Protein AF-A0A225VUW0-F1 (afdb_monomer)

Foldseek 3Di:
DDDDDPPDDDVVCVPVPFDWDWFDFDDDKIWIWGWDDDPPDAAAEEADDPDDDDDDGRYTYTAFAPGDPIDHDPDPVCRDPVNRVRRVVRVCVRVVRPDYHYDYDD

Nearest PDB structures (foldseek):
  5xmd-assembly2_B  TM=8.257E-01  e=1.155E-05  Vigna radiata
  5xmd-assembly2_D-3  TM=8.022E-01  e=1.084E-05  Vigna radiata
  5xmd-assembly1_A  TM=8.029E-01  e=2.170E-05  Vigna radiata
  3oos-assembly1_A  TM=8.002E-01  e=1.152E-03  Bacillus anthracis str. Sterne
  8hgw-assembly2_C-2  TM=7.899E-01  e=6.955E-04  Gordonia sp. P8219

Structure (mmCIF, N/CA/C/O backbone):
data_AF-A0A225VUW0-F1
#
_entry.id   AF-A0A225VUW0-F1
#
loop_
_atom_site.group_PDB
_atom_site.id
_atom_site.type_symbol
_atom_site.label_atom_id
_atom_site.label_alt_id
_atom_site.label_comp_id
_atom_site.label_asym_id
_atom_site.label_entity_id
_atom_site.label_seq_id
_atom_site.pdbx_PDB_ins_code
_atom_site.Cartn_x
_atom_site.Cartn_y
_atom_site.Cartn_z
_atom_site.occupancy
_atom_site.B_iso_or_equiv
_atom_site.auth_seq_id
_atom_site.auth_comp_id
_atom_site.auth_asym_id
_atom_site.auth_atom_id
_atom_site.pdbx_PDB_model_num
ATOM 1 N N . MET A 1 1 ? 29.836 1.591 -30.107 1.00 44.00 1 MET A N 1
ATOM 2 C CA . MET A 1 1 ? 30.307 2.901 -29.631 1.00 44.00 1 MET A CA 1
ATOM 3 C C . MET A 1 1 ? 29.262 3.917 -30.038 1.00 44.00 1 MET A C 1
ATOM 5 O O . MET A 1 1 ? 29.268 4.331 -31.183 1.00 44.00 1 MET A O 1
ATOM 9 N N . ASP A 1 2 ? 28.322 4.211 -29.149 1.00 33.94 2 ASP A N 1
ATOM 10 C CA . ASP A 1 2 ? 28.049 5.599 -28.794 1.00 33.94 2 ASP A CA 1
ATOM 11 C C . ASP A 1 2 ? 27.510 5.602 -27.363 1.00 33.94 2 ASP A C 1
ATOM 13 O O . ASP A 1 2 ? 26.756 4.716 -26.957 1.00 33.94 2 ASP A O 1
ATOM 17 N N . SER A 1 3 ? 28.057 6.506 -26.575 1.00 44.12 3 SER A N 1
ATOM 18 C CA . SER A 1 3 ? 28.007 6.573 -25.123 1.00 44.12 3 SER A CA 1
ATOM 19 C C . SER A 1 3 ? 27.315 7.874 -24.751 1.00 44.12 3 SER A C 1
ATOM 21 O O . SER A 1 3 ? 27.852 8.944 -25.016 1.00 44.12 3 SER A O 1
ATOM 23 N N . GLY A 1 4 ? 26.148 7.778 -24.124 1.00 42.69 4 GLY A N 1
ATOM 24 C CA . GLY A 1 4 ? 25.351 8.915 -23.664 1.00 42.69 4 GLY A CA 1
ATOM 25 C C . GLY A 1 4 ? 23.889 8.502 -23.750 1.00 42.69 4 GLY A C 1
ATOM 26 O O . GLY A 1 4 ? 23.389 8.243 -24.832 1.00 42.69 4 GLY A O 1
ATOM 27 N N . VAL A 1 5 ? 23.179 8.274 -22.6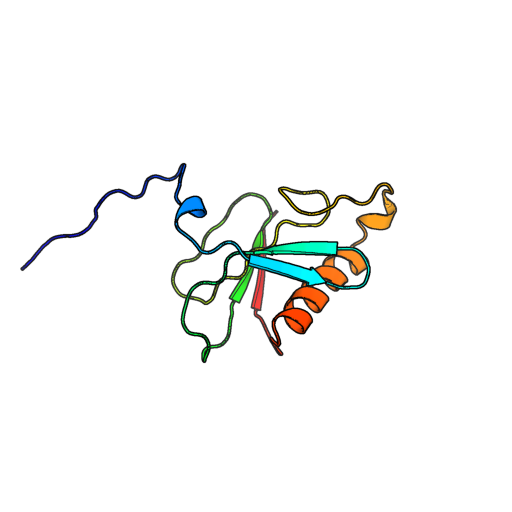51 1.00 43.81 5 VAL A N 1
ATOM 28 C CA . VAL A 1 5 ? 22.904 9.251 -21.601 1.00 43.81 5 VAL A CA 1
ATOM 29 C C . VAL A 1 5 ? 22.867 8.532 -20.248 1.00 43.81 5 VAL A C 1
ATOM 31 O O . VAL A 1 5 ? 21.915 7.827 -19.939 1.00 43.81 5 VAL A O 1
ATOM 34 N N . CYS A 1 6 ? 23.902 8.711 -19.430 1.00 39.94 6 CYS A N 1
ATOM 35 C CA . CYS A 1 6 ? 23.777 8.583 -17.979 1.00 39.94 6 CYS A CA 1
ATOM 36 C C . CYS A 1 6 ? 23.779 10.016 -17.450 1.00 39.94 6 CYS A C 1
ATOM 38 O O . CYS A 1 6 ? 24.830 10.533 -17.082 1.00 39.94 6 CYS A O 1
ATOM 40 N N . ASN A 1 7 ? 22.638 10.701 -17.545 1.00 38.22 7 ASN A N 1
ATOM 41 C CA . ASN A 1 7 ? 22.506 12.052 -17.017 1.00 38.22 7 ASN A CA 1
ATOM 42 C C . ASN A 1 7 ? 21.628 12.017 -15.768 1.00 38.22 7 ASN A C 1
ATOM 44 O O . ASN A 1 7 ? 20.423 11.813 -15.846 1.00 38.22 7 ASN A O 1
ATOM 48 N N . ASP A 1 8 ? 22.312 12.250 -14.649 1.00 47.56 8 ASP A N 1
ATOM 49 C CA . ASP A 1 8 ? 21.833 12.971 -13.471 1.00 47.56 8 ASP A CA 1
ATOM 50 C C . ASP A 1 8 ? 20.741 12.300 -12.622 1.00 47.56 8 ASP A C 1
ATOM 52 O O . ASP A 1 8 ? 19.728 12.904 -12.284 1.00 47.56 8 ASP A O 1
ATOM 56 N N . PHE A 1 9 ? 20.990 11.064 -12.167 1.00 46.78 9 PHE A N 1
ATOM 57 C CA . PHE A 1 9 ? 20.261 10.523 -11.015 1.00 46.78 9 PHE A CA 1
ATOM 58 C C . PHE A 1 9 ? 20.500 11.427 -9.794 1.00 46.78 9 PHE A C 1
ATOM 60 O O . PHE A 1 9 ? 21.572 11.395 -9.185 1.00 46.78 9 PHE A O 1
ATOM 67 N N . LYS A 1 10 ? 19.500 12.239 -9.433 1.00 48.91 10 LYS A N 1
ATOM 68 C CA . LYS A 1 10 ? 19.491 13.025 -8.195 1.00 48.91 10 LYS A CA 1
ATOM 69 C C . LYS A 1 10 ? 18.673 12.284 -7.138 1.00 48.91 10 LYS A C 1
ATOM 71 O O . LYS A 1 10 ? 17.446 12.371 -7.158 1.00 48.91 10 LYS A O 1
ATOM 76 N N . PRO A 1 11 ? 19.311 11.585 -6.179 1.00 52.38 11 PRO A N 1
ATOM 77 C CA . PRO A 1 11 ? 18.597 10.741 -5.218 1.00 52.38 11 PRO A CA 1
ATOM 78 C C . PRO A 1 11 ? 17.563 11.496 -4.372 1.00 52.38 11 PRO A C 1
ATOM 80 O O . PRO A 1 11 ? 16.631 10.886 -3.862 1.00 52.38 11 PRO A O 1
ATOM 83 N N . THR A 1 12 ? 17.696 12.819 -4.239 1.00 51.19 12 THR A N 1
ATOM 84 C CA . THR A 1 12 ? 16.765 13.663 -3.477 1.00 51.19 12 THR A CA 1
ATOM 85 C C . THR A 1 12 ? 15.481 14.026 -4.228 1.00 51.19 12 THR A C 1
ATOM 87 O O . THR A 1 12 ? 14.557 14.505 -3.585 1.00 51.19 12 THR A O 1
ATOM 90 N N . HIS A 1 13 ? 15.413 13.799 -5.545 1.00 60.59 13 HIS A N 1
ATOM 91 C CA . HIS A 1 13 ? 14.263 14.142 -6.401 1.00 60.59 13 HIS A CA 1
ATOM 92 C C . HIS A 1 13 ? 13.756 12.970 -7.246 1.00 60.59 13 HIS A C 1
ATOM 94 O O . HIS A 1 13 ? 12.795 13.129 -7.987 1.00 60.59 13 HIS A O 1
ATOM 100 N N . PHE A 1 14 ? 14.356 11.782 -7.100 1.00 64.06 14 PHE A N 1
ATOM 101 C CA . PHE A 1 14 ? 13.969 10.567 -7.825 1.00 64.06 14 PHE A CA 1
ATOM 102 C C . PHE A 1 14 ? 12.456 10.300 -7.804 1.00 64.06 14 PHE A C 1
ATOM 104 O O . PHE A 1 14 ? 11.904 9.780 -8.766 1.00 64.06 14 PHE A O 1
ATOM 111 N N . TRP A 1 15 ? 11.791 10.651 -6.703 1.00 61.31 15 TRP A N 1
ATOM 112 C CA . TRP A 1 15 ? 10.359 10.439 -6.510 1.00 61.31 15 TRP A CA 1
ATOM 113 C C . TRP A 1 15 ? 9.485 11.458 -7.241 1.00 61.31 15 TRP A C 1
ATOM 115 O O . TRP A 1 15 ? 8.382 11.100 -7.631 1.00 61.31 15 TRP A O 1
ATOM 125 N N . ASP A 1 16 ? 9.982 12.679 -7.455 1.00 74.25 16 ASP A N 1
ATOM 126 C CA . ASP A 1 16 ? 9.231 13.792 -8.054 1.00 74.25 16 ASP A CA 1
ATOM 127 C C . ASP A 1 16 ? 9.029 13.611 -9.570 1.00 74.25 16 ASP A C 1
ATOM 129 O O . ASP A 1 16 ? 8.193 14.273 -10.183 1.00 74.25 16 ASP A O 1
ATOM 133 N N . GLU A 1 17 ? 9.812 12.724 -10.186 1.00 77.62 17 GLU A N 1
ATOM 134 C CA . GLU A 1 17 ? 9.797 12.469 -11.629 1.00 77.62 17 GLU A CA 1
ATOM 135 C C . GLU A 1 17 ? 8.6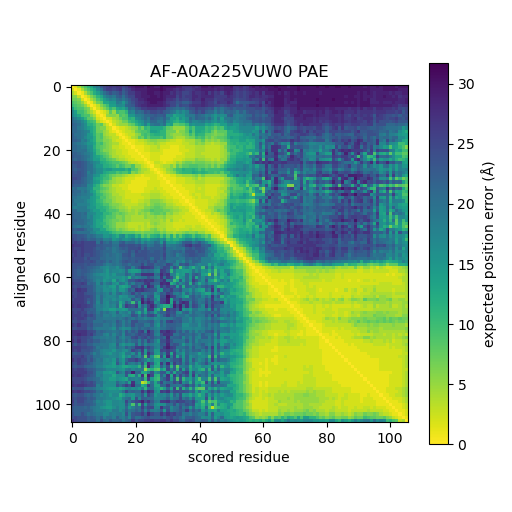68 11.522 -12.063 1.00 77.62 17 GLU A C 1
ATOM 137 O O . GLU A 1 17 ? 8.407 11.375 -13.259 1.00 77.62 17 GLU A O 1
ATOM 142 N N . TRP A 1 18 ? 7.986 10.880 -11.112 1.00 80.81 18 TRP A N 1
ATOM 143 C CA . TRP A 1 18 ? 6.964 9.880 -11.398 1.00 80.81 18 TRP A CA 1
ATOM 144 C C . TRP A 1 18 ? 5.550 10.407 -11.183 1.00 80.81 18 TRP A C 1
ATOM 146 O O . TRP A 1 18 ? 5.291 11.287 -10.366 1.00 80.81 18 TRP A O 1
ATOM 156 N N . GLU A 1 19 ? 4.593 9.821 -11.900 1.00 81.94 19 GLU A N 1
ATOM 157 C CA . GLU A 1 19 ? 3.185 10.145 -11.706 1.00 81.94 19 GLU A CA 1
ATOM 158 C C . GLU A 1 19 ? 2.698 9.627 -10.343 1.00 81.94 19 GLU A C 1
ATOM 160 O O . GLU A 1 19 ? 2.636 8.418 -10.086 1.00 81.94 19 GLU A O 1
ATOM 165 N N . HIS A 1 20 ? 2.345 10.564 -9.464 1.00 82.38 20 HIS A N 1
ATOM 166 C CA . HIS A 1 20 ? 1.794 10.277 -8.147 1.00 82.38 20 HIS A CA 1
ATOM 167 C C . HIS A 1 20 ? 0.294 10.025 -8.249 1.00 82.38 20 HIS A C 1
ATOM 169 O O . HIS A 1 20 ? -0.472 10.901 -8.649 1.00 82.38 20 HIS A O 1
ATOM 175 N N . ASN A 1 21 ? -0.125 8.843 -7.819 1.00 87.25 21 ASN A N 1
ATOM 176 C CA . ASN A 1 21 ? -1.507 8.408 -7.887 1.00 87.25 21 ASN A CA 1
ATOM 177 C C . ASN A 1 21 ? -2.077 8.146 -6.492 1.00 87.25 21 ASN A C 1
ATOM 179 O O . ASN A 1 21 ? -1.342 7.897 -5.535 1.00 87.25 21 ASN A O 1
ATOM 183 N N . TYR A 1 22 ? -3.406 8.199 -6.388 1.00 88.25 22 TYR A N 1
ATOM 184 C CA . TYR A 1 22 ? -4.131 7.997 -5.138 1.00 88.25 22 TYR A CA 1
ATOM 185 C C . TYR A 1 22 ? -5.280 7.013 -5.332 1.00 88.25 22 TYR A C 1
ATOM 187 O O . TYR A 1 22 ? -6.020 7.092 -6.312 1.00 88.25 22 TYR A O 1
ATOM 195 N N . ALA A 1 23 ? -5.416 6.089 -4.390 1.00 89.31 23 ALA A N 1
ATOM 196 C CA . ALA A 1 23 ? -6.394 5.014 -4.423 1.00 89.31 23 ALA A CA 1
ATOM 197 C C . ALA A 1 23 ? -7.186 4.977 -3.109 1.00 89.31 23 ALA A C 1
ATOM 199 O O . ALA A 1 23 ? -6.585 4.655 -2.080 1.00 89.31 23 ALA A O 1
ATOM 200 N N . PRO A 1 24 ? -8.497 5.291 -3.084 1.00 90.69 24 PRO A N 1
ATOM 201 C CA . PRO A 1 24 ? -9.337 4.935 -1.948 1.00 90.69 24 PRO A CA 1
ATOM 202 C C . PRO A 1 24 ? -9.397 3.408 -1.810 1.00 90.69 24 PRO A C 1
ATOM 204 O O . PRO A 1 24 ? -9.732 2.701 -2.759 1.00 90.69 24 PRO A O 1
ATOM 207 N N . VAL A 1 25 ? -9.070 2.900 -0.625 1.00 86.12 25 VAL A N 1
ATOM 208 C CA . VAL A 1 25 ? -9.058 1.472 -0.300 1.00 86.12 25 VAL A CA 1
ATOM 209 C C . VAL A 1 25 ? -9.848 1.224 0.983 1.00 86.12 25 VAL A C 1
ATOM 211 O O . VAL A 1 25 ? -9.668 1.896 2.002 1.00 86.12 25 VAL A O 1
ATOM 214 N N . GLY A 1 26 ? -10.758 0.250 0.939 1.00 79.56 26 GLY A N 1
ATOM 215 C CA . GLY A 1 26 ? -11.722 0.039 2.019 1.00 79.56 26 GLY A CA 1
ATOM 216 C C . GLY A 1 26 ? -12.672 1.232 2.187 1.00 79.56 26 GLY A C 1
ATOM 217 O O . GLY A 1 26 ? -13.037 1.879 1.210 1.00 79.56 26 GLY A O 1
ATOM 218 N N . ASN A 1 27 ? -13.092 1.504 3.426 1.00 79.31 27 ASN A N 1
ATOM 219 C CA . ASN A 1 27 ? -14.089 2.548 3.695 1.00 79.31 27 ASN A CA 1
ATOM 220 C C . ASN A 1 27 ? -13.474 3.929 3.975 1.00 79.31 27 ASN A C 1
ATOM 222 O O . ASN A 1 27 ? -14.110 4.935 3.677 1.00 79.31 27 ASN A O 1
ATOM 226 N N . ASP A 1 28 ? -12.254 3.982 4.526 1.00 88.06 28 ASP A N 1
ATOM 227 C CA . ASP A 1 28 ? -11.766 5.189 5.211 1.00 88.06 28 ASP A CA 1
ATOM 228 C C . ASP A 1 28 ? -10.302 5.563 4.887 1.00 88.06 28 ASP A C 1
ATOM 230 O O . ASP A 1 28 ? -9.763 6.483 5.501 1.00 88.06 28 ASP A O 1
ATOM 234 N N . ILE A 1 29 ? -9.624 4.854 3.972 1.00 84.56 29 ILE A N 1
ATOM 235 C CA . ILE A 1 29 ? -8.196 5.067 3.668 1.00 84.56 29 ILE A CA 1
ATOM 236 C C . ILE A 1 29 ? -8.002 5.445 2.200 1.00 84.56 29 ILE A C 1
ATOM 238 O O . ILE A 1 29 ? -8.614 4.855 1.317 1.00 84.56 29 ILE A O 1
ATOM 242 N N . THR A 1 30 ? -7.085 6.378 1.945 1.00 87.62 30 THR A N 1
ATOM 243 C CA . THR A 1 30 ? -6.560 6.679 0.608 1.00 87.62 30 THR A CA 1
ATOM 244 C C . THR A 1 30 ? -5.060 6.414 0.600 1.00 87.62 30 THR A C 1
ATOM 246 O O . THR A 1 30 ? -4.328 7.037 1.368 1.00 87.62 30 THR A O 1
ATOM 249 N N . LEU A 1 31 ? -4.599 5.509 -0.263 1.00 85.12 31 LEU A N 1
ATOM 250 C CA . LEU A 1 31 ? -3.180 5.201 -0.433 1.00 85.12 31 LEU A CA 1
ATOM 251 C C . LEU A 1 31 ? -2.577 6.035 -1.555 1.00 85.12 31 LEU A C 1
ATOM 253 O O . LEU A 1 31 ? -3.122 6.091 -2.657 1.00 85.12 31 LEU A O 1
ATOM 257 N N . HIS A 1 32 ? -1.431 6.650 -1.275 1.00 86.88 32 HIS A N 1
ATOM 258 C CA . HIS A 1 32 ? -0.542 7.184 -2.302 1.00 86.88 32 HIS A CA 1
ATOM 259 C C . HIS A 1 32 ? 0.296 6.042 -2.892 1.00 86.88 32 HIS A C 1
ATOM 261 O O . HIS A 1 32 ? 0.749 5.166 -2.158 1.00 86.88 32 HIS A O 1
ATOM 267 N N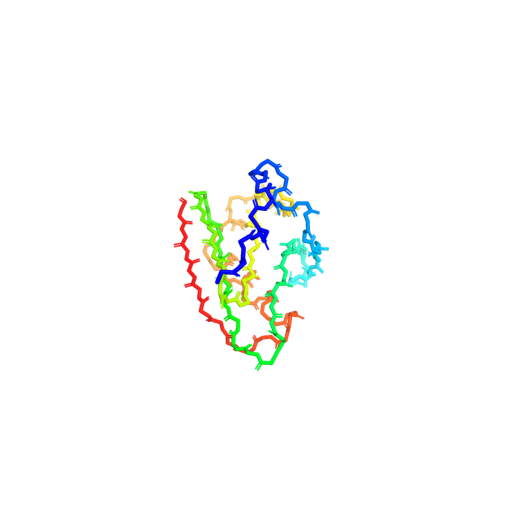 . TYR A 1 33 ? 0.481 6.039 -4.211 1.00 84.31 33 TYR A N 1
ATOM 268 C CA . TYR A 1 33 ? 1.352 5.094 -4.903 1.00 84.31 33 TYR A CA 1
ATOM 269 C C . TYR A 1 33 ? 1.955 5.717 -6.168 1.00 84.31 33 TYR A C 1
ATOM 271 O O . TYR A 1 33 ? 1.474 6.721 -6.700 1.00 84.31 33 TYR A O 1
ATOM 279 N N . ILE A 1 34 ? 3.025 5.096 -6.653 1.00 86.44 34 ILE A N 1
ATOM 280 C CA . ILE A 1 34 ? 3.612 5.327 -7.973 1.00 86.44 34 ILE A CA 1
ATOM 281 C C . ILE A 1 34 ? 3.421 4.038 -8.775 1.00 86.44 34 ILE A C 1
ATOM 283 O O . ILE A 1 34 ? 3.498 2.949 -8.206 1.00 86.44 34 ILE A O 1
ATOM 287 N N . ASP A 1 35 ? 3.140 4.159 -10.073 1.00 86.44 35 ASP A N 1
ATOM 288 C CA . ASP A 1 35 ? 2.829 3.014 -10.927 1.00 86.44 35 ASP A CA 1
ATOM 289 C C . ASP A 1 35 ? 3.521 3.100 -12.291 1.00 86.44 35 ASP A C 1
ATOM 291 O O . ASP A 1 35 ? 3.027 3.727 -13.234 1.00 86.44 35 ASP A O 1
ATOM 295 N N . VAL A 1 36 ? 4.663 2.423 -12.393 1.00 83.44 36 VAL A N 1
ATOM 296 C CA . VAL A 1 36 ? 5.583 2.502 -13.533 1.00 83.44 36 VAL A CA 1
ATOM 297 C C . VAL A 1 36 ? 5.633 1.180 -14.281 1.00 83.44 36 VAL A C 1
ATOM 299 O O . VAL A 1 36 ? 5.692 0.125 -13.665 1.00 83.44 36 VAL A O 1
ATOM 302 N N .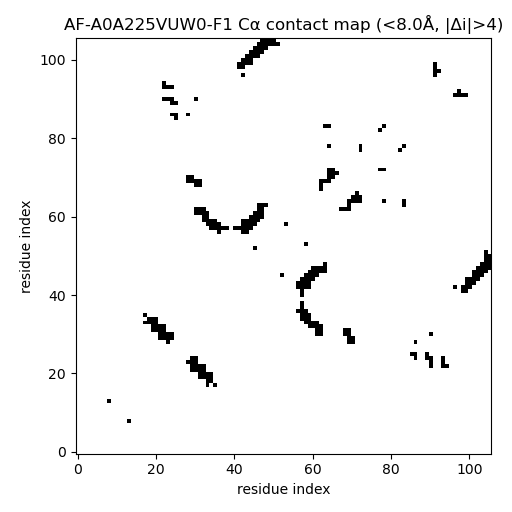 GLY A 1 37 ? 5.704 1.232 -15.609 1.00 83.12 37 GLY A N 1
ATOM 303 C CA . GLY A 1 37 ? 5.955 0.069 -16.461 1.00 83.12 37 GLY A CA 1
ATOM 304 C C . GLY A 1 37 ? 4.731 -0.399 -17.255 1.00 83.12 37 GLY A C 1
ATOM 305 O O . GLY A 1 37 ? 3.656 0.202 -17.163 1.00 83.12 37 GLY A O 1
ATOM 306 N N . PRO A 1 38 ? 4.891 -1.450 -18.081 1.00 82.25 38 PRO A N 1
ATOM 307 C CA . PRO A 1 38 ? 3.825 -1.948 -18.945 1.00 82.25 38 PRO A CA 1
ATOM 308 C C . PRO A 1 38 ? 2.588 -2.386 -18.148 1.00 82.25 38 PRO A C 1
ATOM 310 O O . PRO A 1 38 ? 2.692 -2.922 -17.043 1.00 82.25 38 PRO A O 1
ATOM 313 N N . ARG A 1 39 ? 1.395 -2.143 -18.700 1.00 83.69 39 ARG A N 1
ATOM 314 C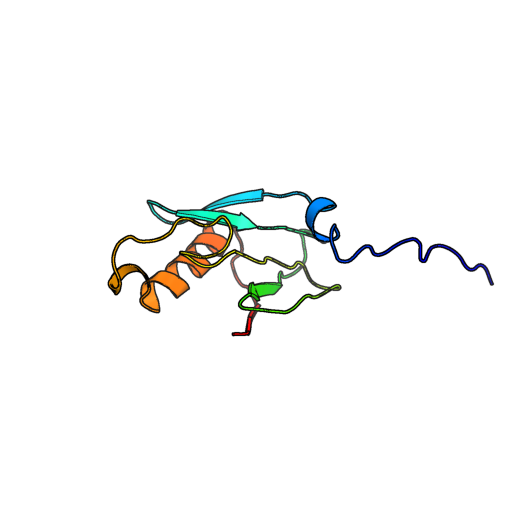 CA . ARG A 1 39 ? 0.112 -2.423 -18.025 1.00 83.69 39 ARG A CA 1
ATOM 315 C C . ARG A 1 39 ? -0.375 -3.862 -18.224 1.00 83.69 39 ARG A C 1
ATOM 317 O O . ARG A 1 39 ? -1.234 -4.319 -17.480 1.00 83.69 39 ARG A O 1
ATOM 324 N N . ASP A 1 40 ? 0.181 -4.559 -19.206 1.00 84.94 40 ASP A N 1
ATOM 325 C CA . ASP A 1 40 ? -0.166 -5.912 -19.644 1.00 84.94 40 ASP A CA 1
ATOM 326 C C . ASP A 1 40 ? 0.706 -7.014 -19.014 1.00 84.94 40 ASP A C 1
ATOM 328 O O . ASP A 1 40 ? 0.515 -8.197 -19.293 1.00 84.94 40 ASP A O 1
ATOM 332 N N . VAL A 1 41 ? 1.640 -6.648 -18.130 1.00 80.12 41 VAL A N 1
ATOM 333 C CA . VAL A 1 41 ? 2.510 -7.589 -17.410 1.00 80.12 41 VAL A CA 1
ATOM 334 C C . VAL A 1 41 ? 2.084 -7.766 -15.952 1.00 80.12 41 VAL A C 1
ATOM 336 O O . VAL A 1 41 ? 1.373 -6.942 -15.376 1.00 80.12 41 VAL A O 1
ATOM 339 N N . THR A 1 42 ? 2.537 -8.858 -15.327 1.00 78.25 42 THR A N 1
ATOM 340 C CA . THR A 1 42 ? 2.272 -9.113 -13.901 1.00 78.25 42 THR A CA 1
ATOM 341 C C . THR A 1 42 ? 2.998 -8.076 -13.029 1.00 78.25 42 THR A C 1
ATOM 343 O O . THR A 1 42 ? 4.221 -7.960 -13.146 1.00 78.25 42 THR A O 1
ATOM 346 N N . PRO A 1 43 ? 2.292 -7.341 -12.147 1.00 80.00 43 PRO A N 1
ATOM 347 C CA . PRO A 1 43 ? 2.917 -6.361 -11.267 1.00 80.00 43 PRO A CA 1
ATOM 348 C C . PRO A 1 43 ? 3.627 -6.997 -10.068 1.00 80.00 43 PRO A C 1
ATOM 350 O O . PRO A 1 43 ? 3.249 -8.060 -9.572 1.00 80.00 43 PRO A O 1
ATOM 353 N N . VAL A 1 44 ? 4.629 -6.284 -9.563 1.00 73.75 44 VAL A N 1
ATOM 354 C CA . VAL A 1 44 ? 5.298 -6.518 -8.282 1.00 73.75 44 VAL A CA 1
ATOM 355 C C . VAL A 1 44 ? 4.943 -5.373 -7.343 1.00 73.75 44 VAL A C 1
ATOM 357 O O . VAL A 1 44 ? 5.234 -4.218 -7.609 1.00 73.75 44 VAL A O 1
ATOM 360 N N . VAL A 1 45 ? 4.320 -5.661 -6.210 1.00 75.69 45 VAL A N 1
ATOM 361 C CA . VAL A 1 45 ? 3.969 -4.617 -5.241 1.00 75.69 45 VAL A CA 1
ATOM 362 C C . VAL A 1 45 ? 5.078 -4.592 -4.194 1.00 75.69 45 VAL A C 1
ATOM 364 O O . VAL A 1 45 ? 5.263 -5.552 -3.444 1.00 75.69 45 VAL A O 1
ATOM 367 N N . LEU A 1 46 ? 5.863 -3.515 -4.185 1.00 69.44 46 LEU A N 1
ATOM 368 C CA . LEU A 1 46 ? 6.914 -3.290 -3.200 1.00 69.44 46 LEU A CA 1
ATOM 369 C C . LEU A 1 46 ? 6.307 -2.593 -1.991 1.00 69.44 46 LEU A C 1
ATOM 371 O O . LEU A 1 46 ? 6.203 -1.376 -1.956 1.00 69.44 46 LEU A O 1
ATOM 375 N N . VAL A 1 47 ? 5.907 -3.356 -0.985 1.00 67.19 47 VAL A N 1
ATOM 376 C CA . VAL A 1 47 ? 5.374 -2.774 0.247 1.00 67.19 47 VAL A CA 1
ATOM 377 C C . VAL A 1 47 ? 6.558 -2.363 1.107 1.00 67.19 47 VAL A C 1
ATOM 379 O O . VAL A 1 47 ? 7.239 -3.212 1.684 1.00 67.19 47 VAL A O 1
ATOM 382 N N . HIS A 1 48 ? 6.854 -1.066 1.120 1.00 56.41 48 HIS A N 1
ATOM 383 C CA . HIS A 1 48 ? 8.015 -0.553 1.834 1.00 56.41 48 HIS A CA 1
ATOM 384 C C . HIS A 1 48 ? 7.741 -0.440 3.342 1.00 56.41 48 HIS A C 1
ATOM 386 O O . HIS A 1 48 ? 6.672 -0.004 3.772 1.00 56.41 48 HIS A O 1
ATOM 392 N N . GLY A 1 49 ? 8.720 -0.875 4.129 1.00 54.03 49 GLY A N 1
ATOM 393 C CA . GLY A 1 49 ? 9.280 -0.133 5.257 1.00 54.03 49 GLY A CA 1
ATOM 394 C C . GLY A 1 49 ? 10.644 0.441 4.830 1.00 54.03 49 GLY A C 1
ATOM 395 O O . GLY A 1 49 ? 11.028 0.363 3.658 1.00 54.03 49 GLY A O 1
ATOM 396 N N . TRP A 1 50 ? 11.404 1.045 5.733 1.00 31.36 50 TRP A N 1
ATOM 397 C CA . TRP A 1 50 ? 12.638 1.766 5.389 1.00 31.36 50 TRP A CA 1
ATOM 398 C C . TRP A 1 50 ? 13.826 0.803 5.161 1.00 31.36 50 TRP A C 1
ATOM 400 O O . TRP A 1 50 ? 14.203 0.161 6.129 1.00 31.36 50 TRP A O 1
ATOM 410 N N . PRO A 1 51 ? 14.586 0.759 4.032 1.00 51.94 51 PRO A N 1
ATOM 411 C CA . PRO A 1 51 ? 14.422 1.332 2.685 1.00 51.94 51 PRO A CA 1
ATOM 412 C C . PRO A 1 51 ? 14.576 0.296 1.520 1.00 51.94 51 PRO A C 1
ATOM 414 O O . PRO A 1 51 ? 15.375 -0.636 1.601 1.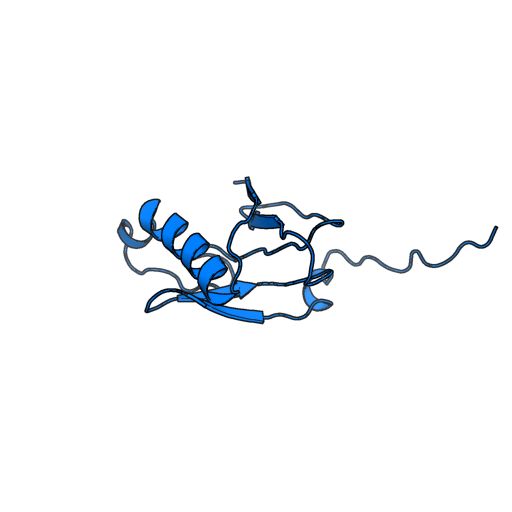00 51.94 51 PRO A O 1
ATOM 417 N N . GLY A 1 52 ? 13.943 0.500 0.348 1.00 41.97 52 GLY A N 1
ATOM 418 C CA . GLY A 1 52 ? 14.275 -0.286 -0.865 1.00 41.97 52 GLY A CA 1
ATOM 419 C C . GLY A 1 52 ? 13.577 0.124 -2.177 1.00 41.97 52 GLY A C 1
ATOM 420 O O . GLY A 1 52 ? 12.427 0.551 -2.160 1.00 41.97 52 GLY A O 1
ATOM 421 N N . SER A 1 53 ? 14.269 -0.019 -3.323 1.00 52.50 53 SER A N 1
ATOM 422 C CA . SER A 1 53 ? 13.800 0.309 -4.690 1.00 52.50 53 SER A CA 1
ATOM 423 C C . SER A 1 53 ? 14.019 -0.849 -5.688 1.00 52.50 53 SER A C 1
ATOM 425 O O . SER A 1 53 ? 14.915 -1.672 -5.503 1.00 52.50 53 SER A O 1
ATOM 427 N N . GLY A 1 54 ? 13.212 -0.925 -6.761 1.00 46.16 54 GLY A N 1
ATOM 428 C CA . GLY A 1 54 ? 13.324 -1.936 -7.829 1.00 46.16 54 GLY A CA 1
ATOM 429 C C . GLY A 1 54 ? 13.005 -1.367 -9.221 1.00 46.16 54 GLY A C 1
ATOM 430 O O . GLY A 1 54 ? 12.130 -0.518 -9.348 1.00 46.16 54 GLY A O 1
ATOM 431 N N . SER A 1 55 ? 13.728 -1.812 -10.260 1.00 47.44 55 SER A N 1
ATOM 432 C CA . SER A 1 55 ? 13.819 -1.136 -11.574 1.00 47.44 55 SER A CA 1
ATOM 433 C C . SER A 1 55 ? 13.479 -1.993 -12.810 1.00 47.44 55 SER A C 1
ATOM 435 O O . SER A 1 55 ? 13.850 -1.638 -13.924 1.00 47.44 55 SER A O 1
ATOM 437 N N . THR A 1 56 ? 12.770 -3.117 -12.675 1.00 49.06 56 THR A N 1
ATOM 438 C CA . THR A 1 56 ? 12.405 -3.969 -13.842 1.00 49.06 56 THR A CA 1
ATOM 439 C C . THR A 1 56 ? 11.010 -4.586 -13.785 1.00 49.06 56 THR A C 1
ATOM 441 O O . THR A 1 56 ? 10.617 -5.326 -14.683 1.00 49.06 56 THR A O 1
ATOM 444 N N . TYR A 1 57 ? 10.234 -4.249 -12.764 1.00 59.66 57 TYR A N 1
ATOM 445 C CA . TYR A 1 57 ? 8.880 -4.747 -12.566 1.00 59.66 57 TYR A CA 1
ATOM 446 C C . TYR A 1 57 ? 7.917 -3.567 -12.477 1.00 59.66 57 TYR A C 1
ATOM 448 O O . TYR A 1 57 ? 8.344 -2.461 -12.144 1.00 59.66 57 TYR A O 1
ATOM 456 N N . ARG A 1 58 ? 6.622 -3.792 -12.740 1.00 72.69 58 ARG A N 1
ATOM 457 C CA . ARG A 1 58 ? 5.608 -2.803 -12.363 1.00 72.69 58 ARG A CA 1
ATOM 458 C C . ARG A 1 58 ? 5.562 -2.738 -10.850 1.00 72.69 58 ARG A C 1
ATOM 460 O O . ARG A 1 58 ? 5.008 -3.645 -10.249 1.00 72.69 58 ARG A O 1
ATOM 467 N N . VAL A 1 59 ? 6.209 -1.727 -10.280 1.00 78.81 59 VAL A N 1
ATOM 468 C CA . VAL A 1 59 ? 6.386 -1.532 -8.842 1.00 78.81 59 VAL A CA 1
ATOM 469 C C . VAL A 1 59 ? 5.243 -0.691 -8.297 1.00 78.81 59 VAL A C 1
ATOM 471 O O . VAL A 1 59 ? 5.037 0.420 -8.771 1.00 78.81 59 VAL A O 1
ATOM 474 N N . ILE A 1 60 ? 4.538 -1.201 -7.288 1.00 83.31 60 ILE A N 1
ATOM 475 C CA . ILE A 1 60 ? 3.550 -0.434 -6.514 1.00 83.31 60 ILE A CA 1
ATOM 476 C C . ILE A 1 60 ? 4.059 -0.326 -5.083 1.00 83.31 60 ILE A C 1
ATOM 478 O O . ILE A 1 60 ? 4.170 -1.350 -4.414 1.00 83.31 60 ILE A O 1
ATOM 482 N N . ALA A 1 61 ? 4.361 0.890 -4.627 1.00 88.56 61 ALA A N 1
ATOM 483 C CA . ALA A 1 61 ? 4.905 1.134 -3.295 1.00 88.56 61 ALA A CA 1
ATOM 484 C C . ALA A 1 61 ? 4.000 2.042 -2.452 1.00 88.56 61 ALA A C 1
ATOM 486 O O . ALA A 1 61 ? 4.096 3.261 -2.587 1.00 88.56 61 ALA A O 1
ATOM 487 N N . PRO A 1 62 ? 3.098 1.474 -1.624 1.00 87.56 62 PRO A N 1
ATOM 488 C CA . PRO A 1 62 ? 2.229 2.266 -0.767 1.00 87.56 62 PRO A CA 1
ATOM 489 C C . PRO A 1 62 ? 2.941 2.712 0.511 1.00 87.56 62 PRO A C 1
ATOM 491 O O . PRO A 1 62 ? 3.631 1.920 1.151 1.00 87.56 62 PRO A O 1
ATOM 494 N N . ASP A 1 63 ? 2.679 3.946 0.940 1.00 85.25 63 ASP A N 1
ATOM 495 C CA . ASP A 1 63 ? 2.919 4.346 2.327 1.00 85.25 63 ASP A CA 1
ATOM 496 C C . ASP A 1 63 ? 1.973 3.571 3.253 1.00 85.25 63 ASP A C 1
ATOM 498 O O . ASP A 1 63 ? 0.749 3.614 3.098 1.00 85.25 63 ASP A O 1
ATOM 502 N N . MET A 1 64 ? 2.527 2.862 4.234 1.00 88.88 64 MET A N 1
ATOM 503 C CA . MET A 1 64 ? 1.740 2.104 5.205 1.00 88.88 64 MET A CA 1
ATOM 504 C C . MET A 1 64 ? 0.833 3.012 6.046 1.00 88.88 64 MET A C 1
ATOM 506 O O . MET A 1 64 ? 1.129 4.186 6.261 1.00 88.88 64 MET A O 1
ATOM 510 N N . ARG A 1 65 ? -0.277 2.470 6.569 1.00 92.31 65 ARG A N 1
ATOM 511 C CA . ARG A 1 65 ? -1.154 3.205 7.502 1.00 92.31 65 ARG A CA 1
ATOM 512 C C . ARG A 1 65 ? -0.334 3.854 8.629 1.00 92.31 65 ARG A C 1
ATOM 514 O O . ARG A 1 65 ? 0.441 3.180 9.301 1.00 92.31 65 ARG A O 1
ATOM 521 N N . GLY A 1 66 ? -0.515 5.157 8.834 1.00 90.19 66 GLY A N 1
ATOM 522 C CA . GLY A 1 66 ? 0.245 5.953 9.805 1.00 90.19 66 GLY A CA 1
ATOM 523 C C . GLY A 1 66 ? 1.659 6.370 9.393 1.00 90.19 66 GLY A C 1
ATOM 524 O O . GLY A 1 66 ? 2.350 6.972 10.210 1.00 90.19 66 GLY A O 1
ATOM 525 N N . PHE A 1 67 ? 2.075 6.106 8.154 1.00 86.69 67 PHE A N 1
ATOM 526 C CA . PHE A 1 67 ? 3.363 6.531 7.608 1.00 86.69 67 PHE A CA 1
ATOM 527 C C . PHE A 1 67 ? 3.199 7.465 6.408 1.00 86.69 67 PHE A C 1
ATOM 529 O O . PHE A 1 67 ? 2.185 7.445 5.709 1.00 86.69 67 PHE A O 1
ATOM 536 N N . GLY A 1 68 ? 4.237 8.272 6.169 1.00 88.12 68 GLY A N 1
ATOM 537 C CA . GLY A 1 68 ? 4.356 9.128 4.991 1.00 88.12 68 GLY A CA 1
ATOM 538 C C . GLY A 1 68 ? 3.135 10.023 4.787 1.00 88.12 68 GLY A C 1
ATOM 539 O O . GLY A 1 68 ? 2.817 10.857 5.637 1.00 88.12 68 GLY A O 1
ATOM 540 N N . ARG A 1 69 ? 2.470 9.864 3.642 1.00 87.62 69 ARG A N 1
ATOM 541 C CA . ARG A 1 69 ? 1.263 10.616 3.264 1.00 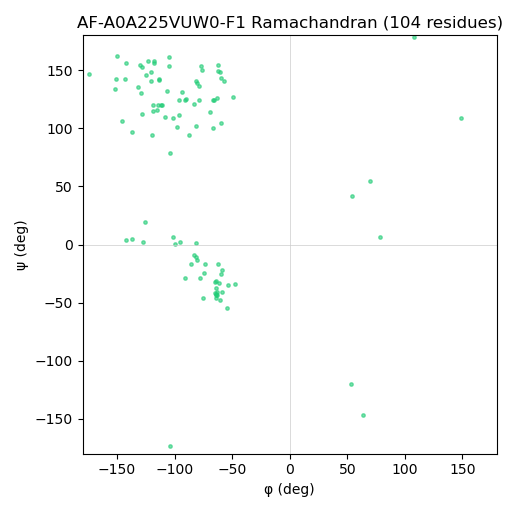87.62 69 ARG A CA 1
ATOM 542 C C . ARG A 1 69 ? -0.040 9.843 3.484 1.00 87.62 69 ARG A C 1
ATOM 544 O O . ARG A 1 69 ? -1.109 10.384 3.197 1.00 87.62 69 ARG A O 1
ATOM 551 N N . SER A 1 70 ? 0.028 8.614 3.986 1.00 89.62 70 SER A N 1
ATOM 552 C CA . SER A 1 70 ? -1.152 7.812 4.306 1.00 89.62 70 SER A CA 1
ATOM 553 C C . SER A 1 70 ? -1.810 8.276 5.604 1.00 89.62 70 SER A C 1
ATOM 555 O O . SER A 1 70 ? -1.166 8.766 6.532 1.00 89.62 70 SER A O 1
ATOM 557 N N . SER A 1 71 ? -3.128 8.105 5.694 1.00 90.50 71 SER A N 1
ATOM 558 C CA . SER A 1 71 ? -3.872 8.412 6.917 1.00 90.50 71 SER A CA 1
ATOM 559 C C . SER A 1 71 ? -3.421 7.537 8.095 1.00 90.50 71 SER A C 1
ATOM 561 O O . SER A 1 71 ? -3.022 6.381 7.923 1.00 90.50 71 SER A O 1
ATOM 563 N N . ALA A 1 72 ? -3.512 8.087 9.307 1.00 92.75 72 ALA A N 1
ATOM 564 C CA . ALA A 1 72 ? -3.073 7.443 10.541 1.00 92.75 72 ALA A CA 1
ATOM 565 C C . ALA A 1 72 ? -4.273 7.092 11.438 1.00 92.75 72 ALA A C 1
ATOM 567 O O . ALA A 1 72 ? -4.999 7.997 11.860 1.00 92.75 72 ALA A O 1
ATOM 568 N N . PRO A 1 73 ? -4.496 5.807 11.768 1.00 90.69 73 PRO A N 1
ATOM 569 C CA . PRO A 1 73 ? -5.447 5.434 12.806 1.00 90.69 73 PRO A CA 1
ATOM 570 C C . PRO A 1 73 ? -5.116 6.101 14.148 1.00 90.69 73 PRO A C 1
ATOM 572 O O . PRO A 1 73 ? -3.954 6.177 14.550 1.00 90.69 73 PRO A O 1
ATOM 575 N N . THR A 1 74 ? -6.148 6.539 14.867 1.00 91.69 74 THR A N 1
ATOM 576 C CA . THR A 1 74 ? -6.023 7.186 16.186 1.00 91.69 74 THR A CA 1
ATOM 577 C C . THR A 1 74 ? -5.897 6.195 17.345 1.00 91.69 74 THR A C 1
ATOM 579 O O . THR A 1 74 ? -5.624 6.598 18.473 1.00 91.69 74 THR A O 1
ATOM 582 N N . THR A 1 75 ? -6.099 4.903 17.082 1.00 91.62 75 THR A N 1
ATOM 583 C CA . THR A 1 75 ? -6.080 3.819 18.071 1.00 91.62 75 THR A CA 1
ATOM 584 C C . THR A 1 75 ? -5.010 2.792 17.728 1.00 91.62 75 THR A C 1
ATOM 586 O O . THR A 1 75 ? -4.727 2.544 16.553 1.00 91.62 75 THR A O 1
ATOM 589 N N . VAL A 1 76 ? -4.428 2.165 18.753 1.00 86.69 76 VAL A N 1
ATOM 590 C CA . VAL A 1 76 ? -3.373 1.150 18.588 1.00 86.69 76 VAL A CA 1
ATOM 591 C C . VAL A 1 76 ? -3.916 -0.079 17.858 1.00 86.69 76 VAL A C 1
ATOM 593 O O . VAL A 1 76 ? -3.257 -0.636 16.983 1.00 86.69 76 VAL A O 1
ATOM 596 N N . GLU A 1 77 ? -5.164 -0.456 18.135 1.00 89.50 77 GLU A N 1
ATOM 597 C CA . GLU A 1 77 ? -5.876 -1.550 17.471 1.00 89.50 77 GLU A CA 1
ATOM 598 C C . GLU A 1 77 ? -6.009 -1.312 15.959 1.00 89.50 77 GLU A C 1
ATOM 600 O O . GLU A 1 77 ? -6.095 -2.260 15.171 1.00 89.50 77 GLU A O 1
ATOM 605 N N . GLY A 1 78 ? -5.969 -0.043 15.540 1.00 90.12 78 GLY A N 1
ATOM 606 C CA . GLY A 1 78 ? -5.932 0.372 14.147 1.00 90.12 78 GLY A CA 1
ATOM 607 C C . GLY A 1 78 ? -4.689 -0.095 13.389 1.00 90.12 78 GLY A C 1
ATOM 608 O O . GLY A 1 78 ? -4.727 -0.122 12.167 1.00 90.12 78 GLY A O 1
ATOM 609 N N . TYR A 1 79 ? -3.619 -0.520 14.057 1.00 89.19 79 TYR A N 1
ATOM 610 C CA . TYR A 1 79 ? -2.369 -0.946 13.413 1.00 89.19 79 TYR A CA 1
ATOM 611 C C . TYR A 1 79 ? -2.205 -2.470 13.338 1.00 89.19 79 TYR A C 1
ATOM 613 O O . TYR A 1 79 ? -1.169 -2.968 12.905 1.00 89.19 79 TYR A O 1
ATOM 621 N N . GLY A 1 80 ? -3.227 -3.239 13.730 1.00 91.12 80 GLY A N 1
ATOM 622 C CA . GLY A 1 80 ? -3.155 -4.699 13.726 1.00 91.12 80 GLY A CA 1
ATOM 623 C C . GLY A 1 80 ? -2.900 -5.298 12.334 1.00 91.12 80 GLY A C 1
ATOM 624 O O . GLY A 1 80 ? -3.398 -4.806 11.322 1.00 91.12 80 GLY A O 1
ATOM 625 N N . THR A 1 81 ? -2.204 -6.436 12.278 1.00 89.62 81 THR A N 1
ATOM 626 C CA . THR A 1 81 ? -1.786 -7.104 11.027 1.00 89.62 81 THR A CA 1
ATOM 627 C C . THR A 1 81 ? -2.937 -7.382 10.054 1.00 89.62 81 THR A C 1
ATOM 629 O O . THR A 1 81 ? -2.771 -7.270 8.843 1.00 89.62 81 THR A O 1
ATOM 632 N N . LYS A 1 82 ? -4.138 -7.702 10.557 1.00 92.00 82 LYS A N 1
ATOM 633 C CA . LYS A 1 82 ? -5.334 -7.898 9.714 1.00 92.00 82 LYS A CA 1
ATOM 634 C C . LYS A 1 82 ? -5.777 -6.620 9.001 1.00 92.00 82 LYS A C 1
ATOM 636 O O . LYS A 1 82 ? -6.329 -6.687 7.912 1.00 92.00 82 LYS A O 1
ATOM 641 N N . LYS A 1 83 ? -5.568 -5.462 9.628 1.00 93.88 83 LYS A N 1
ATOM 642 C CA . LYS A 1 83 ? -5.907 -4.159 9.056 1.00 93.88 83 LYS A CA 1
ATOM 643 C C . LYS A 1 83 ? -4.898 -3.773 7.983 1.00 93.88 83 LYS A C 1
ATOM 645 O O . LYS A 1 83 ? -5.297 -3.455 6.875 1.00 93.88 83 LYS A O 1
ATOM 650 N N . VAL A 1 84 ? -3.614 -3.943 8.290 1.00 91.50 84 VAL A N 1
ATOM 651 C CA . VAL A 1 84 ? -2.508 -3.781 7.339 1.00 91.50 84 VAL A CA 1
ATOM 652 C C . VAL A 1 84 ? -2.694 -4.648 6.089 1.00 91.50 84 VAL A C 1
ATOM 654 O O . VAL A 1 84 ? -2.705 -4.141 4.975 1.00 91.50 84 VAL A O 1
ATOM 657 N N . THR A 1 85 ? -2.888 -5.956 6.261 1.00 93.69 85 THR A N 1
ATOM 658 C CA . THR A 1 85 ? -3.092 -6.874 5.124 1.00 93.69 85 THR A CA 1
ATOM 659 C C . THR A 1 85 ? -4.381 -6.569 4.357 1.00 93.69 85 THR A C 1
ATOM 661 O O . THR A 1 85 ? -4.412 -6.734 3.140 1.00 93.69 85 THR A O 1
ATOM 664 N N . GLY A 1 86 ? -5.413 -6.067 5.042 1.00 94.88 86 GLY A N 1
ATOM 665 C CA . GLY A 1 86 ? -6.640 -5.572 4.422 1.00 94.88 86 GLY A CA 1
ATOM 666 C C . GLY A 1 86 ? -6.423 -4.360 3.512 1.00 94.88 86 GLY A C 1
ATOM 667 O O . GLY A 1 86 ? -6.987 -4.336 2.424 1.00 94.88 86 GLY A O 1
ATOM 668 N N . ASP A 1 87 ? -5.581 -3.399 3.902 1.00 94.56 87 ASP A N 1
ATOM 669 C CA . ASP A 1 87 ? -5.268 -2.234 3.054 1.00 94.56 87 ASP A CA 1
ATOM 670 C C . ASP A 1 87 ? -4.548 -2.650 1.775 1.00 94.56 87 ASP A C 1
ATOM 672 O O . ASP A 1 87 ? -4.865 -2.166 0.692 1.00 94.56 87 ASP A O 1
ATOM 676 N N . LEU A 1 88 ? -3.597 -3.578 1.901 1.00 94.06 88 LEU A N 1
ATOM 677 C CA . LEU A 1 88 ? -2.837 -4.098 0.769 1.00 94.06 88 LEU A CA 1
ATOM 678 C C . LEU A 1 88 ? -3.733 -4.867 -0.206 1.00 94.06 88 LEU A C 1
ATOM 680 O O . LEU A 1 88 ? -3.606 -4.689 -1.413 1.00 94.06 88 LEU A O 1
ATOM 684 N N . ALA A 1 89 ? -4.656 -5.689 0.302 1.00 94.31 89 ALA A N 1
ATOM 685 C CA . ALA A 1 89 ? -5.650 -6.360 -0.533 1.00 94.31 89 ALA A CA 1
ATOM 686 C C . ALA A 1 89 ? -6.592 -5.349 -1.208 1.00 94.31 89 ALA A C 1
ATOM 688 O O . ALA A 1 89 ? -6.785 -5.409 -2.418 1.00 94.31 89 ALA A O 1
ATOM 689 N N . GLY A 1 90 ? -7.095 -4.366 -0.453 1.00 95.38 90 GLY A N 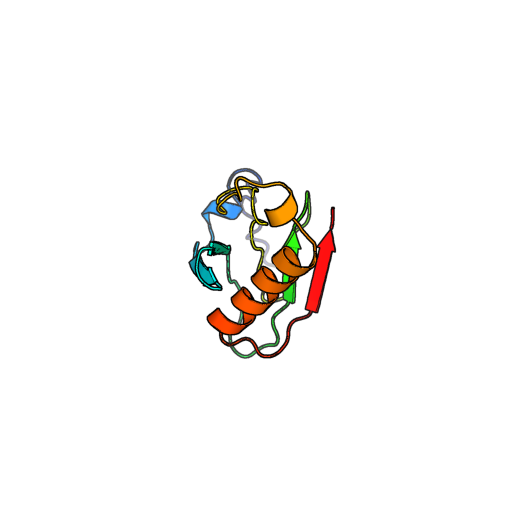1
ATOM 690 C CA . GLY A 1 90 ? -7.954 -3.307 -0.984 1.00 95.38 90 GLY A CA 1
ATOM 691 C C . GLY A 1 90 ? -7.271 -2.456 -2.058 1.00 95.38 90 GLY A C 1
ATOM 692 O O . GLY A 1 90 ? -7.924 -2.035 -3.009 1.00 95.38 90 GLY A O 1
ATOM 693 N N . LEU A 1 91 ? -5.954 -2.250 -1.956 1.00 94.56 91 LEU A N 1
ATOM 694 C CA . LEU A 1 91 ? -5.163 -1.592 -2.997 1.00 94.56 91 LEU A CA 1
ATOM 695 C C . LEU A 1 91 ? -5.148 -2.393 -4.296 1.00 94.56 91 LEU A C 1
ATOM 697 O O . LEU A 1 91 ? -5.314 -1.815 -5.368 1.00 94.56 91 LEU A O 1
ATOM 701 N N . LEU A 1 92 ? -4.970 -3.713 -4.217 1.00 95.00 92 LEU A N 1
ATOM 702 C CA . LEU A 1 92 ? -5.023 -4.568 -5.401 1.00 95.00 92 LEU A CA 1
ATOM 703 C C . LEU A 1 92 ? -6.409 -4.544 -6.048 1.00 95.00 92 LEU A C 1
ATOM 705 O O . LEU A 1 92 ? -6.495 -4.402 -7.267 1.00 95.00 92 LEU A O 1
ATOM 709 N N . ASP A 1 93 ? -7.469 -4.617 -5.242 1.00 96.31 93 ASP A N 1
ATOM 710 C CA . ASP A 1 93 ? -8.851 -4.560 -5.724 1.00 96.31 93 ASP A CA 1
ATOM 711 C C . ASP A 1 93 ? -9.135 -3.235 -6.442 1.00 96.31 93 ASP A C 1
ATOM 713 O O . ASP A 1 93 ? -9.628 -3.237 -7.570 1.00 96.31 93 ASP A O 1
ATOM 717 N N . PHE A 1 94 ? -8.756 -2.102 -5.840 1.00 95.94 94 PHE A N 1
ATOM 718 C CA . PHE A 1 94 ? -8.930 -0.779 -6.446 1.00 95.94 94 PHE A CA 1
ATOM 719 C C . PHE A 1 94 ? -8.207 -0.661 -7.797 1.00 95.94 94 PHE A C 1
ATOM 721 O O . PHE A 1 94 ? -8.742 -0.107 -8.759 1.00 95.94 94 PHE A O 1
ATOM 728 N N . LEU A 1 95 ? -6.997 -1.217 -7.889 1.00 93.06 95 LEU A N 1
ATOM 729 C CA . LEU A 1 95 ? -6.187 -1.204 -9.109 1.00 93.06 95 LEU A CA 1
ATOM 730 C C . LEU A 1 95 ? -6.578 -2.297 -10.116 1.00 93.06 95 LEU A C 1
ATOM 732 O O . LEU A 1 95 ? -5.952 -2.390 -11.174 1.00 93.06 95 LEU A O 1
ATOM 736 N N . ASN A 1 96 ? -7.599 -3.109 -9.817 1.00 92.38 96 ASN A N 1
ATOM 737 C CA . ASN A 1 96 ? -8.018 -4.276 -10.597 1.00 92.38 96 ASN A CA 1
ATOM 738 C C . ASN A 1 96 ? -6.867 -5.270 -10.858 1.00 92.38 96 ASN A C 1
ATOM 740 O O . ASN A 1 96 ? -6.716 -5.804 -11.959 1.00 92.38 96 ASN A O 1
ATOM 744 N N . ILE A 1 97 ? -6.033 -5.517 -9.844 1.00 93.38 97 ILE A N 1
ATOM 745 C CA . ILE A 1 97 ? -4.894 -6.437 -9.905 1.00 93.38 97 ILE A CA 1
ATOM 746 C C . ILE A 1 97 ? -5.276 -7.754 -9.216 1.00 93.38 97 ILE A C 1
ATOM 748 O O . ILE A 1 97 ? -5.338 -7.809 -7.992 1.00 93.38 97 ILE A O 1
ATOM 752 N N . PRO A 1 98 ? -5.474 -8.859 -9.956 1.00 88.88 98 PRO A N 1
ATOM 753 C CA . PRO A 1 98 ? -5.935 -10.110 -9.352 1.00 88.88 98 PRO A CA 1
ATOM 754 C C . PRO A 1 98 ? -4.848 -10.845 -8.554 1.00 88.88 98 PRO A C 1
ATOM 756 O O . PRO A 1 98 ? -5.164 -11.664 -7.694 1.00 88.88 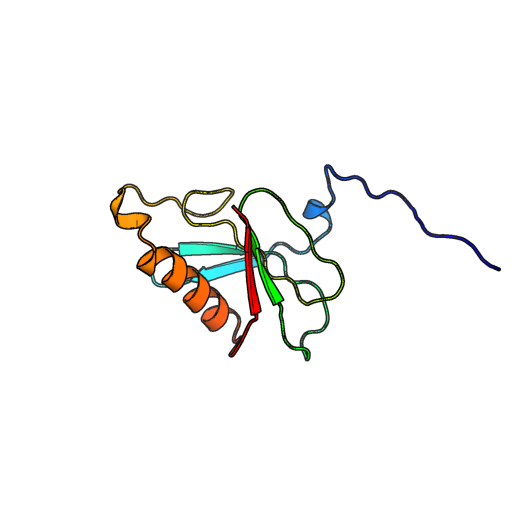98 PRO A O 1
ATOM 759 N N . ARG A 1 99 ? -3.562 -10.617 -8.860 1.00 88.31 99 ARG A N 1
ATOM 760 C CA . ARG A 1 99 ? -2.415 -11.232 -8.171 1.00 88.31 99 ARG A CA 1
ATOM 761 C C . ARG A 1 99 ? -1.200 -10.314 -8.207 1.00 88.31 99 ARG A C 1
ATOM 763 O O . ARG A 1 99 ? -0.917 -9.712 -9.240 1.00 88.31 99 ARG A O 1
ATOM 770 N N . ALA A 1 100 ? -0.451 -10.300 -7.109 1.00 88.12 100 ALA A N 1
ATOM 771 C CA . ALA A 1 100 ? 0.825 -9.609 -6.992 1.00 88.12 100 ALA A CA 1
ATOM 772 C C . ALA A 1 100 ? 1.818 -10.426 -6.158 1.00 88.12 100 ALA A C 1
ATOM 774 O O . ALA A 1 100 ? 1.425 -11.248 -5.327 1.00 88.12 100 ALA A O 1
ATOM 775 N N . VAL A 1 101 ? 3.108 -10.177 -6.377 1.00 88.56 101 VAL A N 1
ATOM 776 C CA . VAL A 1 101 ? 4.170 -10.603 -5.457 1.00 88.56 101 VAL A CA 1
ATOM 777 C C . VAL A 1 101 ? 4.380 -9.487 -4.443 1.00 88.56 101 VAL A C 1
ATOM 779 O O . VAL A 1 101 ? 4.614 -8.346 -4.840 1.00 88.56 101 VAL A O 1
ATOM 782 N N . PHE A 1 102 ? 4.294 -9.831 -3.159 1.00 84.75 102 PHE A N 1
ATOM 783 C CA . PHE A 1 102 ? 4.571 -8.922 -2.053 1.00 84.75 102 PHE A CA 1
ATOM 784 C C . PHE A 1 102 ? 6.004 -9.117 -1.569 1.00 84.75 102 PHE A C 1
ATOM 786 O O . PHE A 1 102 ? 6.392 -10.224 -1.194 1.00 84.75 102 PHE A O 1
ATOM 793 N N . VAL A 1 103 ? 6.769 -8.031 -1.549 1.00 81.50 103 VAL A N 1
ATOM 794 C CA . VAL A 1 103 ? 8.065 -7.964 -0.871 1.00 81.50 103 VAL A CA 1
ATOM 795 C C . VAL A 1 103 ? 7.911 -6.972 0.268 1.00 81.50 103 VAL A C 1
ATOM 797 O O . VAL A 1 103 ? 7.554 -5.824 0.019 1.00 81.50 103 VAL A O 1
ATOM 800 N N . GLY A 1 104 ? 8.123 -7.439 1.498 1.00 74.88 104 GLY A N 1
ATOM 801 C CA . GLY A 1 104 ? 8.129 -6.607 2.696 1.00 74.88 104 GLY A CA 1
ATOM 802 C C . GLY A 1 104 ? 9.554 -6.435 3.210 1.00 74.88 104 GLY A C 1
ATOM 803 O O . GLY A 1 104 ? 10.287 -7.418 3.325 1.00 74.88 104 GLY A O 1
ATOM 804 N N . HIS A 1 105 ? 9.925 -5.198 3.508 1.00 57.78 105 HIS A N 1
ATOM 805 C CA . HIS A 1 105 ? 11.143 -4.822 4.224 1.00 57.78 105 HIS A CA 1
ATOM 806 C C . HIS A 1 105 ? 10.729 -3.975 5.433 1.00 57.78 105 HIS A C 1
ATOM 808 O O . HIS A 1 105 ? 9.739 -3.260 5.325 1.00 57.78 105 HIS A O 1
ATOM 814 N N . ASP A 1 106 ? 11.443 -4.076 6.554 1.00 53.84 106 ASP A N 1
ATOM 815 C CA . ASP A 1 106 ? 11.185 -3.298 7.780 1.00 53.84 106 ASP A CA 1
ATOM 816 C C . ASP A 1 106 ? 11.910 -1.952 7.734 1.00 53.84 106 ASP A C 1
ATOM 818 O O . ASP A 1 106 ? 13.142 -2.003 7.538 1.00 53.84 106 ASP A O 1
#

pLDDT: mean 77.01, std 17.78, range [31.36, 96.31]

Secondary structure (DSSP, 8-state):
----------TTTTTTTS-EEEEEETTTEEEEEEB-S-SSS--EEEE-SSS---SSS-EE-PPPTTSTTS---SSGGGG-HHHHHHHHHHHHHHTT-S--EEEE--

Sequence (106 aa):
MDSGVCNDFKPTHFWDEWEHNYAPVGNDITLHYIDVGPRDVTPVVLVHGWPGSGSTYRVIAPDMRGFGRSSAPTTVEGYGTKKVTGDLAGLLDFLNIPRAVFVGHD

Radius of gyration: 15.56 Å; Cα contacts (8 Å, |Δi|>4): 157; chains: 1; bounding box: 44×25×48 Å

Mean predicted aligned error: 14.36 Å

Solvent-accessible surface area (backbone atoms only — not comparable to full-atom values): 6698 Å² total; per-residue (Å²): 143,85,89,81,84,89,78,78,89,47,86,92,49,64,71,76,79,51,70,80,42,78,42,69,23,80,93,85,42,50,37,47,32,42,80,48,73,72,87,92,56,82,41,33,33,41,42,54,37,71,82,86,88,80,92,85,53,27,40,37,45,43,45,45,82,58,31,91,86,21,59,58,68,94,48,77,78,59,68,37,68,72,51,53,54,46,47,58,51,28,46,29,59,67,69,70,45,94,66,69,51,79,49,81,50,97

Organism: NCBI:txid4795

InterPro domains:
  IPR000073 Alpha/beta hydrolase fold-1 [PF00561] (43-106)
  IPR029058 Alpha/Beta hydrolase fold [G3DSA:3.40.50.1820] (8-106)
  IPR029058 Alpha/Beta hydrolase fold [SSF53474] (13-106)